Protein 4XZP (pdb70)

Secondary structure (DSSP, 8-state):
----SSPEESPPSSEEEEPTT---TT-EEEEEEE--TT---EEEEEESSSSTT--EEEEEEEE-SSS-EEEEEEEETTEE-PPEEES---S-TT-EEEEEEEE-SSEEEEEETTEEEEEEE-SS-GGG--EEEEEESSEEEEEEEE--

Organism: Homo sapiens (NCBI:txid9606)

Radius of gyration: 14.2 Å; Cα contacts (8 Å, |Δi|>4): 402; chains: 1; bounding box: 32×32×34 Å

Structure (mmCIF, N/CA/C/O backbone):
data_4XZP
#
_entry.id   4XZP
#
_cell.length_a   72.550
_cell.length_b   72.550
_cell.length_c   110.302
_cell.angle_alpha   90.000
_cell.angle_beta   90.000
_cell.angle_gamma   120.000
#
_symmetry.space_group_name_H-M   'P 61 2 2'
#
loop_
_entity.id
_entity.type
_entity.pdbx_description
1 polymer Galectin-4
2 non-polymer 'CALCIUM ION'
3 water water
#
loop_
_atom_site.group_PDB
_atom_site.id
_atom_site.type_symbol
_atom_site.label_atom_id
_atom_site.label_alt_id
_atom_site.label_comp_id
_atom_site.label_asym_id
_atom_site.label_entity_id
_atom_site.label_seq_id
_atom_site.pdbx_PDB_ins_code
_atom_site.Cartn_x
_atom_site.Cartn_y
_atom_site.Cartn_z
_atom_site.occupancy
_atom_site.B_iso_or_equiv
_atom_site.auth_seq_id
_atom_site.auth_comp_id
_atom_site.auth_asym_id
_atom_site.auth_atom_id
_atom_site.pdbx_PDB_model_num
ATOM 1 N N . PRO A 1 25 ? 78.342 14.095 -12.672 1.00 57.85 5 PRO A N 1
ATOM 2 C CA . PRO A 1 25 ? 79.727 13.646 -12.848 1.00 100.10 5 PRO A CA 1
ATOM 3 C C . PRO A 1 25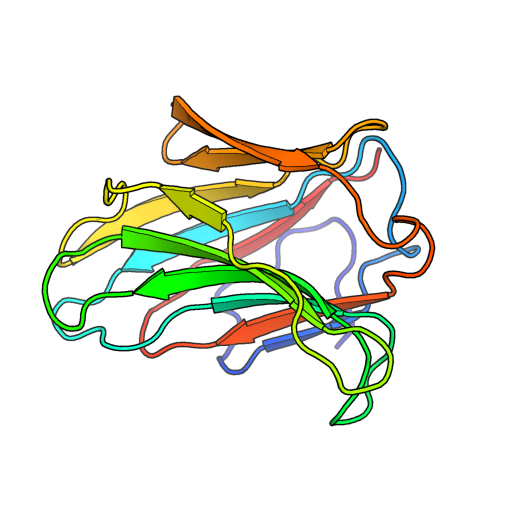 ? 80.643 14.192 -11.757 1.00 52.82 5 PRO A C 1
ATOM 4 O O . PRO A 1 25 ? 80.501 15.346 -11.352 1.00 108.46 5 PRO A O 1
ATOM 8 N N . ALA A 1 26 ? 81.570 13.362 -11.288 1.00 51.13 6 ALA A N 1
ATOM 9 C CA . ALA A 1 26 ? 82.477 13.754 -10.211 1.00 49.37 6 ALA A CA 1
ATOM 10 C C . ALA A 1 26 ? 83.473 14.817 -10.668 1.00 47.24 6 ALA A C 1
ATOM 11 O O . ALA A 1 26 ? 84.049 14.709 -11.750 1.00 48.77 6 ALA A O 1
ATOM 13 N N . PRO A 1 27 ? 83.679 15.853 -9.841 1.00 42.55 7 PRO A N 1
ATOM 14 C CA . PRO A 1 27 ? 84.630 16.916 -10.185 1.00 39.95 7 PRO A CA 1
ATOM 15 C C . PRO A 1 27 ? 86.092 16.469 -10.119 1.00 38.14 7 PRO A C 1
ATOM 16 O O . PRO A 1 27 ? 86.435 15.523 -9.399 1.00 35.41 7 PRO A O 1
ATOM 20 N N . GLY A 1 28 ? 86.938 17.149 -10.888 1.00 38.65 8 GLY A N 1
ATOM 21 C CA . GLY A 1 28 ? 88.379 17.022 -10.764 1.00 38.90 8 GLY A CA 1
ATOM 22 C C . GLY A 1 28 ? 88.925 18.299 -10.153 1.00 39.04 8 GLY A C 1
ATOM 23 O O . GLY A 1 28 ? 88.269 18.911 -9.307 1.00 37.60 8 GLY A O 1
ATOM 24 N N . TYR A 1 29 ? 90.114 18.716 -10.580 1.00 40.99 9 TYR A N 1
ATOM 25 C CA . TYR A 1 29 ? 90.707 19.954 -10.076 1.00 42.39 9 TYR A CA 1
ATOM 26 C C . TYR A 1 29 ? 90.518 21.131 -11.037 1.00 43.38 9 TYR A C 1
ATOM 27 O O . TYR A 1 29 ? 91.100 22.201 -10.847 1.00 45.93 9 TYR A O 1
ATOM 36 N N . GLN A 1 30 ? 89.702 20.927 -12.067 1.00 40.73 10 GLN A N 1
ATOM 37 C CA . GLN A 1 30 ? 89.327 22.007 -12.978 1.00 37.21 10 GLN A CA 1
ATOM 38 C C . GLN A 1 30 ? 87.980 22.557 -12.528 1.00 32.93 10 GLN A C 1
ATOM 39 O O . GLN A 1 30 ? 87.167 21.813 -11.987 1.00 33.01 10 GLN A O 1
ATOM 41 N N . PRO A 1 31 ? 87.732 23.860 -12.747 1.00 30.36 11 PRO A N 1
ATOM 42 C CA . PRO A 1 31 ? 86.472 24.425 -12.248 1.00 28.47 11 PRO A CA 1
ATOM 43 C C . PRO A 1 31 ? 85.238 23.787 -12.884 1.00 25.93 11 PRO A C 1
ATOM 44 O O . PRO A 1 31 ? 85.255 23.435 -14.067 1.00 26.04 11 PRO A O 1
ATOM 48 N N . THR A 1 32 ? 84.192 23.620 -12.083 1.00 22.07 12 THR A N 1
ATOM 49 C CA . THR A 1 32 ? 82.877 23.249 -12.574 1.00 21.40 12 THR A CA 1
ATOM 50 C C . THR A 1 32 ? 82.042 24.521 -12.637 1.00 18.32 12 THR A C 1
ATOM 51 O O . THR A 1 32 ? 81.804 25.168 -11.607 1.00 18.04 12 THR A O 1
ATOM 55 N N . TYR A 1 33 ? 81.615 24.886 -13.840 1.00 19.67 13 TYR A N 1
ATOM 56 C CA . TYR A 1 33 ? 80.836 26.101 -14.031 1.00 18.68 13 TYR A CA 1
ATOM 57 C C . TYR A 1 33 ? 79.333 25.840 -13.954 1.00 19.76 13 TYR A C 1
ATOM 58 O O . TYR A 1 33 ? 78.845 24.808 -14.421 1.00 22.21 13 TYR A O 1
ATOM 67 N N . ASN A 1 34 ? 78.619 26.800 -13.369 1.00 20.74 14 ASN A N 1
ATOM 68 C CA . ASN A 1 34 ? 77.161 26.749 -13.224 1.00 22.46 14 ASN A CA 1
ATOM 69 C C . ASN A 1 34 ? 76.616 25.430 -12.698 1.00 22.95 14 ASN A C 1
ATOM 70 O O . ASN A 1 34 ? 75.712 24.840 -13.295 1.00 24.22 14 ASN A O 1
ATOM 75 N N . PRO A 1 35 ? 77.147 24.967 -11.559 1.00 23.18 15 PRO A N 1
ATOM 76 C CA . PRO A 1 35 ? 76.633 23.716 -10.996 1.00 24.45 15 PRO A CA 1
ATOM 77 C C . PRO A 1 35 ? 75.188 23.891 -10.545 1.00 26.53 15 PRO A C 1
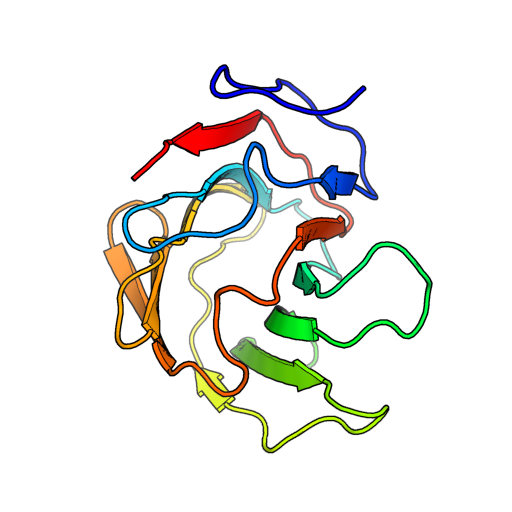ATOM 78 O O . PRO A 1 35 ? 74.813 24.974 -10.092 1.00 30.30 15 PRO A O 1
ATOM 82 N N . THR A 1 36 ? 74.380 22.851 -10.692 1.00 27.16 16 THR A N 1
ATOM 83 C CA A THR A 1 36 ? 72.993 22.932 -10.257 0.52 27.68 16 THR A CA 1
ATOM 84 C CA B THR A 1 36 ? 72.986 22.887 -10.270 0.48 27.74 16 THR A CA 1
ATOM 85 C C . THR A 1 36 ? 72.862 22.622 -8.771 1.00 26.81 16 THR A C 1
ATOM 86 O O . THR A 1 36 ? 73.578 21.778 -8.227 1.00 27.24 16 THR A O 1
ATOM 93 N N . LEU A 1 37 ? 71.956 23.338 -8.111 1.00 25.36 17 LEU A N 1
ATOM 94 C CA . LEU A 1 37 ? 71.657 23.101 -6.704 1.00 23.48 17 LEU A CA 1
ATOM 95 C C . LEU A 1 37 ? 70.351 22.318 -6.592 1.00 25.96 17 LEU A C 1
ATOM 96 O O . LEU A 1 37 ? 69.407 22.575 -7.339 1.00 29.10 17 LEU A O 1
ATOM 101 N N . PRO A 1 38 ? 70.282 21.356 -5.660 1.00 26.24 18 PRO A N 1
ATOM 102 C CA . PRO A 1 38 ? 71.319 21.002 -4.686 1.00 25.36 18 PRO A CA 1
ATOM 103 C C . PRO A 1 38 ? 72.498 20.277 -5.318 1.00 23.26 18 PRO A C 1
ATOM 104 O O . PRO A 1 38 ? 72.333 19.463 -6.233 1.00 24.93 18 PRO A O 1
ATOM 108 N N . TYR A 1 39 ? 73.682 20.600 -4.812 1.00 22.14 19 TYR A N 1
ATOM 109 C CA . TYR A 1 39 ? 74.939 20.041 -5.285 1.00 20.54 19 TYR A CA 1
ATOM 110 C C . TYR A 1 39 ? 75.451 19.098 -4.211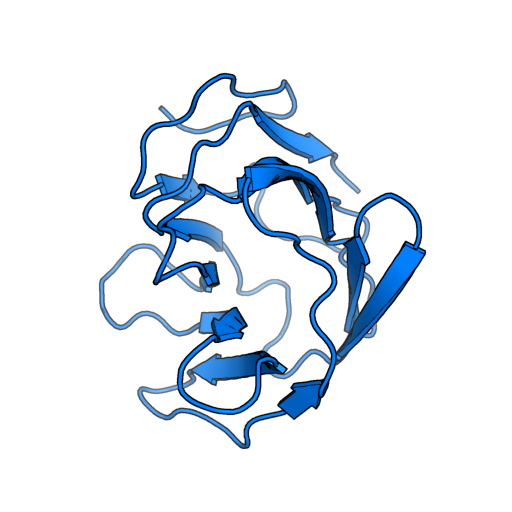 1.00 20.14 19 TYR A C 1
ATOM 111 O O . TYR A 1 39 ? 75.487 19.460 -3.048 1.00 21.13 19 TYR A O 1
ATOM 120 N N . TYR A 1 40 ? 75.838 17.888 -4.592 1.00 20.41 20 TYR A N 1
ATOM 121 C CA . TYR A 1 40 ? 76.327 16.908 -3.630 1.00 22.45 20 TYR A CA 1
ATOM 122 C C . TYR A 1 40 ? 77.278 16.004 -4.391 1.00 28.51 20 TYR A C 1
ATOM 123 O O . TYR A 1 40 ? 76.845 15.106 -5.123 1.00 27.77 20 TYR A O 1
ATOM 132 N N . GLN A 1 41 ? 78.572 16.262 -4.245 1.00 23.16 21 GLN A N 1
ATOM 133 C CA . GLN A 1 41 ? 79.583 15.591 -5.059 1.00 23.47 21 GLN A CA 1
ATOM 134 C C . GLN A 1 41 ? 80.785 15.148 -4.235 1.00 22.72 21 GLN A C 1
ATOM 135 O O . GLN A 1 41 ? 81.127 15.783 -3.230 1.00 23.16 21 GLN A O 1
ATOM 141 N N . PRO A 1 42 ? 81.446 14.064 -4.666 1.00 24.30 22 PRO A N 1
ATOM 142 C CA . PRO A 1 42 ? 82.672 13.638 -3.986 1.00 22.57 22 PRO A CA 1
ATOM 143 C C . PRO A 1 42 ? 83.801 14.641 -4.200 1.00 22.72 22 PRO A C 1
ATOM 144 O O . PRO A 1 42 ? 83.976 15.173 -5.300 1.00 21.77 22 PRO A O 1
ATOM 148 N N . ILE A 1 43 ? 84.553 14.901 -3.139 1.00 19.69 23 ILE A N 1
ATOM 149 C CA . ILE A 1 43 ? 85.731 15.752 -3.199 1.00 20.55 23 ILE A CA 1
ATOM 150 C C . ILE A 1 43 ? 86.850 14.973 -3.881 1.00 21.20 23 ILE A C 1
ATOM 151 O O . ILE A 1 43 ? 87.132 13.837 -3.492 1.00 20.45 23 ILE A O 1
ATOM 156 N N . PRO A 1 44 ? 87.477 15.561 -4.917 1.00 23.07 24 PRO A N 1
ATOM 157 C CA . PRO A 1 44 ? 88.464 14.770 -5.662 1.00 23.38 24 PRO A CA 1
ATOM 158 C C . PRO A 1 44 ? 89.638 14.363 -4.771 1.00 23.22 24 PRO A C 1
ATOM 159 O O . PRO A 1 44 ? 90.277 15.233 -4.166 1.00 24.68 24 PRO A O 1
ATOM 163 N N . GLY A 1 45 ? 89.876 13.054 -4.663 1.00 23.33 25 GLY A N 1
ATOM 164 C CA . GLY A 1 45 ? 90.968 12.519 -3.866 1.00 24.68 25 GLY A CA 1
ATOM 165 C C . GLY A 1 45 ? 90.710 12.434 -2.373 1.00 25.30 25 GLY A C 1
ATOM 166 O O . GLY A 1 45 ? 91.590 12.029 -1.611 1.00 26.36 25 GLY A O 1
ATOM 167 N N . GLY A 1 46 ? 89.506 12.811 -1.949 1.00 24.47 26 GLY A N 1
ATOM 168 C CA . GLY A 1 46 ? 89.190 12.902 -0.535 1.00 24.25 26 GLY A CA 1
ATOM 169 C C . GLY A 1 46 ? 89.720 14.203 0.035 1.00 23.71 26 GLY A C 1
ATOM 170 O O . GLY A 1 46 ? 90.433 14.944 -0.649 1.00 22.81 26 GLY A O 1
ATOM 171 N N . LEU A 1 47 ? 89.375 14.494 1.283 1.00 25.36 27 LEU A N 1
ATOM 172 C CA . LEU A 1 47 ? 89.813 15.736 1.910 1.00 24.40 27 LEU A CA 1
ATOM 173 C C . LEU A 1 47 ? 91.190 15.564 2.546 1.00 24.07 27 LEU A C 1
ATOM 174 O O . LEU A 1 47 ? 91.436 14.599 3.272 1.00 24.19 27 LEU A O 1
ATOM 179 N N . ASN A 1 48 ? 92.092 16.492 2.251 1.00 23.55 28 ASN A N 1
ATOM 180 C CA . ASN A 1 48 ? 93.425 16.486 2.850 1.00 22.93 28 ASN A CA 1
ATOM 181 C C . ASN A 1 48 ? 93.877 17.893 3.198 1.00 21.87 28 ASN A C 1
ATOM 182 O O . ASN A 1 48 ? 93.384 18.865 2.636 1.00 20.06 28 ASN A O 1
ATOM 187 N N . VAL A 1 49 ? 94.812 17.990 4.136 1.00 22.49 29 VAL A N 1
ATOM 188 C CA . VAL A 1 49 ? 95.374 19.270 4.542 1.00 21.98 29 VAL A CA 1
ATOM 189 C C . VAL A 1 49 ? 96.011 19.966 3.344 1.00 20.50 29 VAL A C 1
ATOM 190 O O . VAL A 1 49 ? 96.734 19.341 2.560 1.00 22.28 29 VAL A O 1
ATOM 194 N N . GLY A 1 50 ? 95.729 21.258 3.198 1.00 18.46 30 GLY A N 1
ATOM 195 C CA . GLY A 1 50 ? 96.286 22.046 2.114 1.00 20.55 30 GLY A CA 1
ATOM 196 C C . GLY A 1 50 ? 95.293 22.331 1.005 1.00 21.45 30 GLY A C 1
ATOM 197 O O . GLY A 1 50 ? 95.491 23.256 0.213 1.00 25.11 30 GLY A O 1
ATOM 198 N N . MET A 1 51 ? 94.227 21.536 0.936 1.00 18.77 31 MET A N 1
ATOM 199 C CA A MET A 1 51 ? 93.191 21.709 -0.082 0.60 18.71 31 MET A CA 1
ATOM 200 C CA B MET A 1 51 ? 93.223 21.727 -0.099 0.40 19.66 31 MET A CA 1
ATOM 201 C C . MET A 1 51 ? 92.398 22.986 0.142 1.00 16.83 31 MET A C 1
ATOM 202 O O . MET A 1 51 ? 92.128 23.360 1.278 1.00 17.97 31 MET A O 1
ATOM 211 N N . SER A 1 52 ? 92.028 23.647 -0.948 1.00 17.35 32 SER A N 1
ATOM 212 C CA A SER A 1 52 ? 91.131 24.794 -0.905 0.71 16.19 32 SER A CA 1
ATOM 213 C CA B SER A 1 52 ? 91.100 24.758 -0.857 0.29 16.41 32 SER A CA 1
ATOM 214 C C . SER A 1 52 ? 89.896 24.532 -1.759 1.00 15.72 32 SER A C 1
ATOM 215 O O . SER A 1 52 ? 89.989 23.879 -2.801 1.00 18.25 32 SER A O 1
ATOM 220 N N . VAL A 1 53 ? 88.757 25.053 -1.318 1.00 13.43 33 VAL A N 1
ATOM 221 C CA . VAL A 1 53 ? 87.516 25.003 -2.078 1.00 14.85 33 VAL A CA 1
ATOM 222 C C . VAL A 1 53 ? 87.100 26.442 -2.377 1.00 14.30 33 VAL A C 1
ATOM 223 O O . VAL A 1 53 ? 86.913 27.242 -1.457 1.00 14.39 33 VAL A O 1
ATOM 227 N N . TYR A 1 54 ? 87.003 26.780 -3.664 1.00 14.77 34 TYR A N 1
ATOM 228 C CA . TYR A 1 54 ? 86.599 28.117 -4.115 1.00 13.91 34 TYR A CA 1
ATOM 229 C C . TYR A 1 54 ? 85.183 28.072 -4.665 1.00 14.81 34 TYR A C 1
ATOM 230 O O . TYR A 1 54 ? 84.895 27.319 -5.602 1.00 16.20 34 TYR A O 1
ATOM 239 N N . ILE A 1 55 ? 84.309 28.900 -4.103 1.00 13.64 35 ILE A N 1
ATOM 240 C CA . ILE A 1 55 ? 82.938 28.996 -4.584 1.00 14.66 35 ILE A CA 1
ATOM 241 C C . ILE A 1 55 ? 82.676 30.433 -5.026 1.00 14.86 35 ILE A C 1
ATOM 242 O O . ILE A 1 55 ? 82.766 31.371 -4.213 1.00 15.90 35 ILE A O 1
ATOM 247 N N . GLN A 1 56 ? 82.380 30.613 -6.314 1.00 13.78 36 GLN A N 1
ATOM 248 C CA . GLN A 1 56 ? 82.003 31.923 -6.849 1.00 14.14 36 GLN A CA 1
ATOM 249 C C . GLN A 1 56 ? 80.507 31.918 -7.064 1.00 14.22 36 GLN A C 1
ATOM 250 O O . GLN A 1 56 ? 79.984 31.056 -7.757 1.00 14.93 36 GLN A O 1
ATOM 256 N N . GLY A 1 57 ? 79.810 32.885 -6.490 1.00 14.49 37 GLY A N 1
ATOM 257 C CA . GLY A 1 57 ? 78.371 32.913 -6.646 1.00 15.73 37 GLY A CA 1
ATOM 258 C C . GLY A 1 57 ? 77.770 34.279 -6.427 1.00 14.05 37 GLY A C 1
ATOM 259 O O . GLY A 1 57 ? 78.490 35.262 -6.250 1.00 15.90 37 GLY A O 1
ATOM 260 N N . VAL A 1 58 ? 76.442 34.338 -6.463 1.00 15.30 38 VAL A N 1
ATOM 261 C CA . VAL A 1 58 ? 75.719 35.559 -6.149 1.00 15.73 38 VAL A CA 1
ATOM 262 C C . VAL A 1 58 ? 74.650 35.242 -5.110 1.00 16.36 38 VAL A C 1
ATOM 263 O O . VAL A 1 58 ? 73.878 34.298 -5.267 1.00 17.82 38 VAL A O 1
ATOM 267 N N . ALA A 1 59 ? 74.639 36.011 -4.029 1.00 16.24 39 ALA A N 1
ATOM 268 C CA . ALA A 1 59 ? 73.644 35.821 -2.977 1.00 16.00 39 ALA A CA 1
ATOM 269 C C . ALA A 1 59 ? 72.351 36.465 -3.460 1.00 20.46 39 ALA A C 1
ATOM 270 O O . ALA A 1 59 ? 72.262 37.682 -3.519 1.00 22.61 39 ALA A O 1
ATOM 272 N N . SER A 1 60 ? 71.360 35.658 -3.831 1.00 22.91 40 SER A N 1
ATOM 273 C CA . SER A 1 60 ? 70.208 36.190 -4.550 0.83 24.73 40 SER A CA 1
ATOM 274 C C . SER A 1 60 ? 69.411 37.195 -3.726 0.72 23.98 40 SER A C 1
ATOM 275 O O . SER A 1 60 ? 69.458 37.176 -2.501 0.89 25.21 40 SER A O 1
ATOM 278 N N . GLU A 1 61 ? 68.712 38.085 -4.432 0.93 22.87 41 GLU A N 1
ATOM 279 C CA A GLU A 1 61 ? 67.896 39.128 -3.810 0.50 26.19 41 GLU A CA 1
ATOM 280 C CA B GLU A 1 61 ? 67.896 39.128 -3.814 0.50 22.72 41 GLU A CA 1
ATOM 281 C C . GLU A 1 61 ? 66.937 38.576 -2.763 0.77 19.15 41 GLU A C 1
ATOM 282 O O . GLU A 1 61 ? 66.751 39.175 -1.708 0.89 25.50 41 GLU A O 1
ATOM 293 N N . HIS A 1 62 ? 66.329 37.433 -3.067 1.00 26.48 42 HIS A N 1
ATOM 294 C CA . HIS A 1 62 ? 65.331 36.826 -2.193 1.00 36.11 42 HIS A CA 1
ATOM 295 C C . HIS A 1 62 ? 65.824 35.527 -1.573 1.00 44.48 42 HIS A C 1
ATOM 296 O O . HIS A 1 62 ? 65.034 34.655 -1.220 1.00 45.06 42 HIS A O 1
ATOM 303 N N . MET A 1 63 ? 67.133 35.391 -1.447 1.00 52.36 43 MET A N 1
ATOM 304 C CA A MET A 1 63 ? 67.677 34.188 -0.852 0.36 87.32 43 MET A CA 1
ATOM 305 C CA B MET A 1 63 ? 67.723 34.207 -0.834 0.64 114.89 43 MET A CA 1
ATOM 306 C C . MET A 1 63 ? 67.263 34.075 0.615 1.00 33.49 43 MET A C 1
ATOM 307 O O . MET A 1 63 ? 67.338 35.040 1.374 1.00 39.04 43 MET A O 1
ATOM 316 N N . LYS A 1 64 ? 66.810 32.883 0.999 0.90 33.49 44 LYS A N 1
ATOM 317 C CA . LYS A 1 64 ? 66.399 32.620 2.374 0.90 36.30 44 LYS A CA 1
ATOM 318 C C . LYS A 1 64 ? 67.255 31.515 2.997 0.90 34.32 44 LYS A C 1
ATOM 319 O O . LYS A 1 64 ? 67.441 31.459 4.217 0.90 36.36 44 LYS A O 1
ATOM 321 N N . ARG A 1 65 ? 67.784 30.639 2.152 0.85 29.42 45 ARG A N 1
ATOM 322 C CA . ARG A 1 65 ? 68.545 29.492 2.632 0.85 25.69 45 ARG A CA 1
ATOM 323 C C . ARG A 1 65 ? 69.887 29.383 1.924 0.85 21.50 45 ARG A C 1
ATOM 324 O O . ARG A 1 65 ? 69.992 29.670 0.746 0.85 23.63 45 ARG A O 1
ATOM 332 N N . PHE A 1 66 ? 70.901 28.945 2.662 1.00 20.26 46 PHE A N 1
ATOM 333 C CA A PHE A 1 66 ? 72.234 28.750 2.105 0.54 18.13 46 PHE A CA 1
ATOM 334 C CA B PHE A 1 66 ? 72.282 28.926 2.189 0.46 19.26 46 PHE A CA 1
ATOM 335 C C . PHE A 1 66 ? 73.093 28.003 3.108 1.00 17.49 46 PHE A C 1
ATOM 336 O O . PHE A 1 66 ? 73.261 28.365 4.267 1.00 16.79 46 PHE A O 1
ATOM 351 N N . PHE A 1 67 ? 73.607 26.875 2.635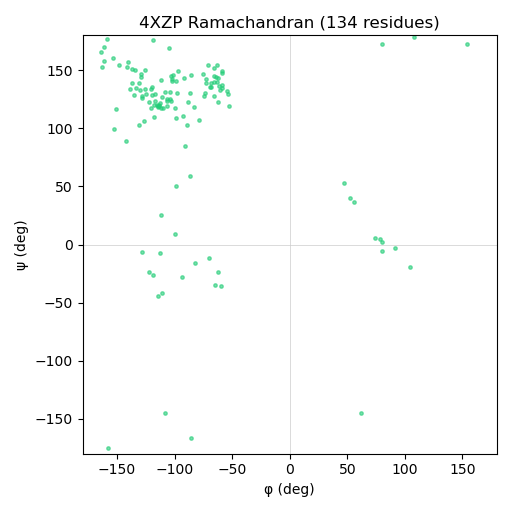 1.00 14.12 47 PHE A N 1
ATOM 352 C CA . PHE A 1 67 ? 74.580 26.133 3.449 1.00 12.88 47 PHE A CA 1
ATOM 353 C C . PHE A 1 67 ? 75.608 25.390 2.611 1.00 13.24 47 PHE A C 1
ATOM 354 O O . PHE A 1 67 ? 75.357 25.036 1.446 1.00 15.08 47 PHE A O 1
ATOM 362 N N . VAL A 1 68 ? 76.769 25.166 3.221 1.00 12.07 48 VAL A N 1
ATOM 363 C CA . VAL A 1 68 ? 77.830 24.351 2.648 1.00 12.31 48 VAL A CA 1
ATOM 364 C C . VAL A 1 68 ? 78.207 23.327 3.709 1.00 12.61 48 VAL A C 1
ATOM 365 O O . VAL A 1 68 ? 78.496 23.699 4.848 1.00 13.80 48 VAL A O 1
ATOM 369 N N . ASN A 1 69 ? 78.180 22.046 3.344 1.00 11.80 49 ASN A N 1
ATOM 370 C CA . ASN A 1 69 ? 78.529 20.962 4.259 1.00 12.03 49 ASN A CA 1
ATOM 371 C C . ASN A 1 69 ? 79.716 20.155 3.749 1.00 12.80 49 ASN A C 1
ATOM 372 O O . ASN A 1 69 ? 79.781 19.786 2.569 1.00 13.85 49 ASN A O 1
ATOM 377 N N . PHE A 1 70 ? 80.633 19.864 4.664 1.00 12.53 50 PHE A N 1
ATOM 378 C CA . PHE A 1 70 ? 81.701 18.905 4.442 1.00 12.60 50 PHE A CA 1
ATOM 379 C C . PHE A 1 70 ? 81.236 17.614 5.104 1.00 12.65 50 PHE A C 1
ATOM 380 O O . PHE A 1 70 ? 81.164 17.532 6.346 1.00 13.19 50 PHE A O 1
ATOM 388 N N . VAL A 1 71 ? 80.900 16.623 4.271 1.00 14.38 51 VAL A N 1
ATOM 389 C CA . VAL A 1 71 ? 80.120 15.466 4.695 1.00 15.45 51 VAL A CA 1
ATOM 390 C C . VAL A 1 71 ? 80.942 14.181 4.680 1.00 17.96 51 VAL A C 1
ATOM 391 O O . VAL A 1 71 ? 81.765 13.962 3.774 1.00 17.91 51 VAL A O 1
ATOM 395 N N . VAL A 1 72 ? 80.706 13.341 5.688 1.00 19.35 52 VAL A N 1
ATOM 396 C CA . VAL A 1 72 ? 81.311 12.023 5.775 1.00 21.96 52 VAL A CA 1
ATOM 397 C C . VAL A 1 72 ? 80.379 11.023 5.092 1.00 25.30 52 VAL A C 1
ATOM 398 O O . VAL A 1 72 ? 79.538 10.405 5.743 1.00 26.74 52 VAL A O 1
ATOM 402 N N . GLY A 1 73 ? 80.505 10.901 3.772 1.00 27.50 53 GLY A N 1
ATOM 403 C CA . GLY A 1 73 ? 79.692 9.969 3.006 1.00 29.56 53 GLY A CA 1
ATOM 404 C C . GLY A 1 73 ? 78.637 10.639 2.142 1.00 34.12 53 GLY A C 1
ATOM 405 O O . GLY A 1 73 ? 78.499 11.862 2.146 1.00 34.14 53 GLY A O 1
ATOM 406 N N . GLN A 1 74 ? 77.883 9.838 1.397 1.00 41.66 54 GLN A N 1
ATOM 407 C CA . GLN A 1 74 ? 76.877 10.382 0.486 1.00 49.94 54 GLN A CA 1
ATOM 408 C C . GLN A 1 74 ? 75.439 10.054 0.887 1.00 54.72 54 GLN A C 1
ATOM 409 O O . GLN A 1 74 ? 74.493 10.567 0.291 1.00 55.58 54 GLN A O 1
ATOM 415 N N . ASP A 1 75 ? 75.276 9.203 1.895 1.00 58.91 55 ASP A N 1
ATOM 416 C CA . ASP A 1 75 ? 73.946 8.824 2.365 1.00 63.52 55 ASP A CA 1
ATOM 417 C C . ASP A 1 75 ? 73.304 9.935 3.185 1.00 67.59 55 ASP A C 1
ATOM 418 O O . ASP A 1 75 ? 73.997 10.679 3.876 1.00 66.06 55 ASP A O 1
ATOM 423 N N . PRO A 1 76 ? 71.972 10.060 3.100 1.00 72.30 56 PRO A N 1
ATOM 424 C CA . PRO A 1 76 ? 71.241 10.951 4.003 1.00 84.39 56 PRO A CA 1
ATOM 425 C C . PRO A 1 76 ? 71.478 10.537 5.451 1.00 67.71 56 PRO A C 1
ATOM 426 O O . PRO A 1 76 ? 71.477 9.344 5.755 1.00 54.03 56 PRO A O 1
ATOM 430 N N . GLY A 1 77 ? 71.698 11.511 6.326 1.00 60.21 57 GLY A N 1
ATOM 431 C CA . GLY A 1 77 ? 71.958 11.222 7.724 1.00 52.91 57 GLY A CA 1
ATOM 432 C C . GLY A 1 77 ? 73.436 11.064 8.036 1.00 44.94 57 GLY A C 1
ATOM 433 O O . GLY A 1 77 ? 73.810 10.870 9.193 1.00 44.84 57 GLY A O 1
ATOM 434 N N . SER A 1 78 ? 74.274 11.144 7.005 1.00 37.02 58 SER A N 1
ATOM 435 C CA . SER A 1 78 ? 75.721 11.045 7.179 1.00 29.28 58 SER A CA 1
ATOM 436 C C . SER A 1 78 ? 76.225 12.140 8.116 1.00 25.05 58 SER A C 1
ATOM 437 O O . SER A 1 78 ? 75.653 13.240 8.168 1.00 24.88 58 SER A O 1
ATOM 440 N N . ASP A 1 79 ? 77.290 11.848 8.858 1.00 21.27 59 ASP A N 1
ATOM 441 C CA . ASP A 1 79 ? 77.901 12.866 9.711 1.00 19.09 59 ASP A CA 1
ATOM 442 C C . ASP A 1 79 ? 78.338 14.054 8.857 1.00 16.93 59 ASP A C 1
ATOM 443 O O . ASP A 1 79 ? 78.712 13.892 7.695 1.00 18.20 59 ASP A O 1
ATOM 448 N N . VAL A 1 80 ? 78.283 15.246 9.438 1.00 14.34 60 VAL A N 1
ATOM 449 C CA . VAL A 1 80 ? 78.753 16.455 8.771 1.00 12.84 60 VAL A CA 1
ATOM 450 C C . VAL A 1 80 ? 79.904 17.021 9.605 1.00 12.14 60 VAL A C 1
ATOM 451 O O . VAL A 1 80 ? 79.694 17.483 10.724 1.00 12.75 60 VAL A O 1
ATOM 455 N N . ALA A 1 81 ? 81.127 16.941 9.090 1.00 12.17 61 ALA A N 1
ATOM 456 C CA . ALA A 1 81 ? 82.271 17.440 9.840 1.00 11.38 61 ALA A CA 1
ATOM 457 C C . ALA A 1 81 ? 82.193 18.947 10.042 1.00 10.93 61 ALA A C 1
ATOM 458 O O . ALA A 1 81 ? 82.615 19.465 11.077 1.00 11.75 61 ALA A O 1
ATOM 460 N N . PHE A 1 82 ? 81.656 19.652 9.047 1.00 11.79 62 PHE A N 1
ATOM 461 C CA . PHE A 1 82 ? 81.582 21.108 9.114 1.00 9.94 62 PHE A CA 1
ATOM 462 C C . PHE A 1 82 ? 80.384 21.558 8.303 1.00 9.82 62 PHE A C 1
ATOM 463 O O . PHE A 1 82 ? 80.328 21.346 7.087 1.00 11.17 62 PHE A O 1
ATOM 471 N N . HIS A 1 83 ? 79.435 22.160 9.018 1.00 10.00 63 HIS A N 1
ATOM 472 C CA . HIS A 1 83 ? 78.227 22.757 8.479 1.00 10.36 63 HIS A CA 1
ATOM 473 C C . HIS A 1 83 ? 78.428 24.266 8.572 1.00 11.26 63 HIS A C 1
ATOM 474 O O . HIS A 1 83 ? 78.606 24.807 9.669 1.00 11.37 63 HIS A O 1
ATOM 481 N N . PHE A 1 84 ? 78.402 24.933 7.419 1.00 11.30 64 PHE A N 1
ATOM 482 C CA . PHE A 1 84 ? 78.574 26.381 7.309 1.00 10.70 64 PHE A CA 1
ATOM 483 C C . PHE A 1 84 ? 77.233 26.951 6.860 1.00 11.04 64 PHE A C 1
ATOM 484 O O . PHE A 1 84 ? 76.773 26.645 5.761 1.00 11.48 64 PHE A O 1
ATOM 492 N N . ASN A 1 85 ? 76.611 27.795 7.688 1.00 10.76 65 ASN A N 1
ATOM 493 C CA . ASN A 1 85 ? 75.202 28.139 7.473 1.00 11.12 65 ASN A CA 1
ATOM 494 C C . ASN A 1 85 ? 74.876 29.602 7.768 1.00 12.52 65 ASN A C 1
ATOM 495 O O . ASN A 1 85 ? 74.515 29.959 8.894 1.00 11.74 65 ASN A O 1
ATOM 500 N N . PRO A 1 86 ? 74.998 30.470 6.757 1.00 11.89 66 PRO A N 1
ATOM 501 C CA . PRO A 1 86 ? 74.487 31.837 6.903 1.00 12.61 66 PRO A CA 1
ATOM 502 C C . PRO A 1 86 ? 72.978 31.794 7.160 1.00 13.62 66 PRO A C 1
ATOM 503 O O . PRO A 1 86 ? 72.259 31.055 6.474 1.00 16.55 66 PRO A O 1
ATOM 507 N N . ARG A 1 87 ? 72.522 32.558 8.153 1.00 12.54 67 ARG A N 1
ATOM 508 C CA . ARG A 1 87 ? 71.126 32.537 8.592 1.00 14.01 67 ARG A CA 1
ATOM 509 C C . ARG A 1 87 ? 70.560 33.951 8.643 1.00 13.97 67 ARG A C 1
ATOM 510 O O . ARG A 1 87 ? 71.272 34.900 8.941 1.00 14.86 67 ARG A O 1
ATOM 518 N N . PHE A 1 88 ? 69.274 34.085 8.349 1.00 14.61 68 PHE A N 1
ATOM 519 C CA . PHE A 1 88 ? 68.669 35.399 8.165 1.00 15.19 68 PHE A CA 1
ATOM 520 C C . PHE A 1 88 ? 67.404 35.636 8.986 1.00 14.88 68 PHE A C 1
ATOM 521 O O . PHE A 1 88 ? 66.901 36.752 8.987 1.00 16.65 68 PHE A O 1
ATOM 529 N N . ASP A 1 89 ? 66.890 34.611 9.675 1.00 16.72 69 ASP A N 1
ATOM 530 C CA . ASP A 1 89 ? 65.756 34.816 10.597 1.00 18.54 69 ASP A CA 1
ATOM 531 C C . ASP A 1 89 ? 66.221 35.688 11.748 1.00 19.12 69 ASP A C 1
ATOM 532 O O . ASP A 1 89 ? 67.207 35.370 12.403 1.00 20.93 69 ASP A O 1
ATOM 537 N N . GLY A 1 90 ? 65.505 36.770 12.029 1.00 18.07 70 GLY A N 1
ATOM 538 C CA . GLY A 1 90 ? 65.964 37.686 13.057 1.00 18.11 70 GLY A CA 1
ATOM 539 C C . GLY A 1 90 ? 67.313 38.287 12.694 1.00 18.44 70 GLY A C 1
ATOM 540 O O . GLY A 1 90 ? 67.588 38.529 11.523 1.00 18.00 70 GLY A O 1
ATOM 541 N N . TRP A 1 91 ? 68.165 38.529 13.685 1.00 19.01 71 TRP A N 1
ATOM 542 C CA A TRP A 1 91 ? 69.505 39.058 13.465 0.48 18.95 71 TRP A CA 1
ATOM 543 C CA B TRP A 1 91 ? 69.477 39.096 13.378 0.52 19.02 71 TRP A CA 1
ATOM 544 C C . TRP A 1 91 ? 70.305 38.160 12.509 1.00 17.70 71 TRP A C 1
ATOM 545 O O . TRP A 1 91 ? 70.444 36.962 12.778 1.00 18.87 71 TRP A O 1
ATOM 566 N N . ASP A 1 92 ? 70.855 38.725 11.440 1.00 15.78 72 ASP A N 1
ATOM 567 C CA . ASP A 1 92 ? 71.676 37.954 10.514 1.00 15.88 72 ASP A CA 1
ATOM 568 C C . ASP A 1 92 ? 72.961 37.472 11.183 1.00 15.12 72 ASP A C 1
ATOM 569 O O . ASP A 1 92 ? 73.596 38.209 11.941 1.00 18.31 72 ASP A O 1
ATOM 574 N N . LYS A 1 93 ? 73.356 36.241 10.882 1.00 13.12 73 LYS A N 1
ATOM 575 C CA . LYS A 1 93 ? 74.566 35.667 11.460 1.00 13.11 73 LYS A CA 1
ATOM 576 C C . LYS A 1 93 ? 75.011 34.486 10.601 1.00 11.96 73 LYS A C 1
ATOM 577 O O . LYS A 1 93 ? 74.287 34.046 9.700 1.00 13.82 73 LYS A O 1
ATOM 583 N N . VAL A 1 94 ? 76.206 33.982 10.867 1.00 11.33 74 VAL A N 1
ATOM 584 C CA . VAL A 1 94 ? 76.637 32.733 10.251 1.00 11.29 74 VAL A CA 1
ATOM 585 C C . VAL A 1 94 ? 76.844 31.725 11.365 1.00 11.57 74 VAL A C 1
ATOM 586 O O . VAL A 1 94 ? 77.515 32.019 12.358 1.00 14.04 74 VAL A O 1
ATOM 590 N N . VAL A 1 95 ? 76.249 30.549 11.189 1.00 11.49 75 VAL A N 1
ATOM 591 C CA . VAL A 1 95 ? 76.354 29.449 12.133 1.00 12.55 75 VAL A CA 1
ATOM 592 C C . VAL A 1 95 ? 77.343 28.401 11.629 1.00 12.42 75 VAL A C 1
ATOM 593 O O . VAL A 1 95 ? 77.418 28.133 10.418 1.00 12.04 75 VAL A O 1
ATOM 597 N N . PHE A 1 96 ? 78.102 27.817 12.558 1.00 12.17 76 PHE A N 1
ATOM 598 C CA . PHE A 1 96 ? 79.068 26.773 12.242 1.00 11.33 76 PHE A CA 1
ATOM 599 C C . PHE A 1 96 ? 78.822 25.615 13.206 1.00 12.08 76 PHE A C 1
ATOM 600 O O . PHE A 1 96 ? 78.712 25.829 14.420 1.00 13.31 76 PHE A O 1
ATOM 608 N N . ASN A 1 97 ? 78.758 24.388 12.698 1.00 11.02 77 ASN A N 1
ATOM 609 C CA . ASN A 1 97 ? 78.515 23.258 13.605 1.00 10.98 77 ASN A CA 1
ATOM 610 C C . ASN A 1 97 ? 78.969 21.938 12.992 1.00 11.78 77 ASN A C 1
ATOM 611 O O . ASN A 1 97 ? 79.404 21.884 11.820 1.00 11.53 77 ASN A O 1
ATOM 616 N N . THR A 1 98 ? 78.846 20.876 13.786 1.00 11.01 78 THR A N 1
ATOM 617 C CA . THR A 1 98 ? 79.182 19.518 13.382 1.00 11.67 78 THR A CA 1
ATOM 618 C C . THR A 1 98 ? 78.017 18.601 13.747 1.00 12.55 78 THR A C 1
ATOM 619 O O . THR A 1 98 ? 77.407 18.755 14.812 1.00 13.93 78 THR A O 1
ATOM 623 N N . LEU A 1 99 ? 77.687 17.672 12.851 1.00 11.99 79 LEU A N 1
ATOM 624 C CA . LEU A 1 99 ? 76.683 16.639 13.108 1.00 13.07 79 LEU A CA 1
ATOM 625 C C . LEU A 1 99 ? 77.428 15.311 13.217 1.00 14.77 79 LEU A C 1
ATOM 626 O O . LEU A 1 99 ? 78.082 14.885 12.262 1.00 15.40 79 LEU A O 1
ATOM 631 N N . GLN A 1 100 ? 77.354 14.673 14.379 1.00 17.61 80 GLN A N 1
ATOM 632 C CA . GLN A 1 100 ? 78.073 13.420 14.600 1.00 21.39 80 GLN A CA 1
ATOM 633 C C . GLN A 1 100 ? 77.181 12.404 15.287 1.00 24.82 80 GLN A C 1
ATOM 634 O O . GLN A 1 100 ? 76.589 12.701 16.325 1.00 24.79 80 GLN A O 1
ATOM 640 N N . GLY A 1 101 ? 77.099 11.205 14.715 1.00 27.00 81 GLY A N 1
ATOM 641 C CA . GLY A 1 101 ? 76.284 10.146 15.277 1.00 29.58 81 GLY A CA 1
ATOM 642 C C . GLY A 1 101 ? 74.846 10.583 15.454 1.00 31.06 81 GLY A C 1
ATOM 643 O O . GLY A 1 101 ? 74.194 10.228 16.439 1.00 33.76 81 GLY A O 1
ATOM 644 N N . GLY A 1 102 ? 74.361 11.377 14.504 1.00 32.43 82 GLY A N 1
ATOM 645 C CA . GLY A 1 102 ? 72.994 11.854 14.530 1.00 32.73 82 GLY A CA 1
ATOM 646 C C . GLY A 1 102 ? 72.765 13.010 15.485 1.00 31.75 82 GLY A C 1
ATOM 647 O O . GLY A 1 102 ? 71.630 13.444 15.658 1.00 34.79 82 GLY A O 1
ATOM 648 N N . LYS A 1 103 ? 73.836 13.516 16.098 1.00 28.09 83 LYS A N 1
ATOM 649 C CA . LYS A 1 103 ? 73.718 14.587 17.084 1.00 24.72 83 LYS A CA 1
ATOM 650 C C . LYS A 1 103 ? 74.420 15.883 16.663 1.00 19.43 83 LYS A C 1
ATOM 651 O O . LYS A 1 103 ? 75.624 15.880 16.388 1.00 19.66 83 LYS A O 1
ATOM 654 N N . TRP A 1 104 ? 73.677 16.989 16.627 1.00 17.12 84 TRP A N 1
ATOM 655 C CA . TRP A 1 104 ? 74.290 18.297 16.404 1.00 14.57 84 TRP A CA 1
ATOM 656 C C . TRP A 1 104 ? 75.046 18.738 17.643 1.00 14.04 84 TRP A C 1
ATOM 657 O O . TRP A 1 104 ? 74.576 18.542 18.766 1.00 16.97 84 TRP A O 1
ATOM 668 N N . GLY A 1 105 ? 76.225 19.317 17.443 1.00 13.13 85 GLY A N 1
ATOM 669 C CA . GLY A 1 105 ? 77.035 19.769 18.559 1.00 13.83 85 GLY A CA 1
ATOM 670 C C . GLY A 1 105 ? 76.679 21.164 19.030 1.00 13.76 85 GLY A C 1
ATOM 671 O O . GLY A 1 105 ? 75.638 21.725 18.668 1.00 14.36 85 GLY A O 1
ATOM 672 N N . SER A 1 106 ? 77.558 21.728 19.848 1.00 13.23 86 SER A N 1
ATOM 673 C CA A SER A 1 106 ? 77.424 23.105 20.291 0.55 13.39 86 SER A CA 1
ATOM 674 C CA B SER A 1 106 ? 77.426 23.112 20.283 0.45 14.28 86 SER A CA 1
ATOM 675 C C . SER A 1 106 ? 77.648 24.049 19.110 1.00 12.75 86 SER A C 1
ATOM 676 O O . SER A 1 106 ? 78.690 24.022 18.467 1.00 15.28 86 SER A O 1
ATOM 681 N N . GLU A 1 107 ? 76.661 24.887 18.843 1.00 15.09 87 GLU A N 1
ATOM 682 C CA . GLU A 1 107 ? 76.716 25.844 17.752 1.00 17.43 87 GLU A CA 1
ATOM 683 C C . GLU A 1 107 ? 77.755 26.934 18.018 1.00 14.16 87 GLU A C 1
ATOM 684 O O . GLU A 1 107 ? 77.851 27.459 19.145 1.00 17.44 87 GLU A O 1
ATOM 690 N N . GLU A 1 108 ? 78.550 27.253 16.999 1.00 13.19 88 GLU A N 1
ATOM 691 C CA . GLU A 1 108 ? 79.345 28.479 16.972 1.00 13.62 88 GLU A CA 1
ATOM 692 C C . GLU A 1 108 ? 78.625 29.484 16.079 1.00 13.54 88 GLU A C 1
ATOM 693 O O . GLU A 1 108 ? 77.963 29.104 15.108 1.00 14.19 88 GLU A O 1
ATOM 699 N N . ARG A 1 109 ? 78.726 30.761 16.422 1.00 16.82 89 ARG A N 1
ATOM 700 C CA . ARG A 1 109 ? 78.055 31.807 15.664 1.00 18.12 89 ARG A CA 1
ATOM 701 C C . ARG A 1 109 ? 79.006 32.964 15.484 1.00 18.94 89 ARG A C 1
ATOM 702 O O . ARG A 1 109 ? 79.755 33.303 16.404 1.00 22.82 89 ARG A O 1
ATOM 710 N N . LYS A 1 110 ? 79.005 33.555 14.298 1.00 15.40 90 LYS A N 1
ATOM 711 C CA . LYS A 1 110 ? 79.633 34.854 14.121 1.00 15.70 90 LYS A CA 1
ATOM 712 C C . LYS A 1 110 ? 78.528 35.839 13.770 1.00 14.88 90 LYS A C 1
ATOM 713 O O . LYS A 1 110 ? 77.805 35.638 12.782 1.00 14.56 90 LYS A O 1
ATOM 719 N N . ARG A 1 111 ? 78.368 36.868 14.609 1.00 16.43 91 ARG A N 1
ATOM 720 C CA . ARG A 1 111 ? 77.231 37.788 14.499 1.00 17.92 91 ARG A CA 1
ATOM 721 C C . ARG A 1 111 ? 77.531 38.916 13.521 0.93 18.47 91 ARG A C 1
ATOM 722 O O . ARG A 1 111 ? 77.517 40.103 13.851 0.77 18.56 91 ARG A O 1
ATOM 730 N N . SER A 1 112 ? 77.815 38.499 12.297 1.00 18.73 92 SER A N 1
ATOM 731 C CA A SER A 1 112 ? 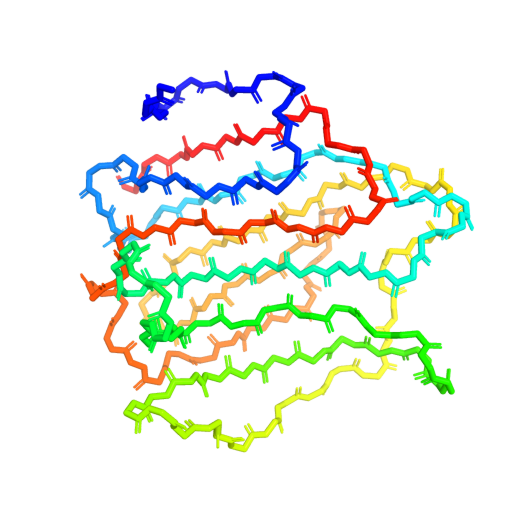78.151 39.383 11.191 0.47 18.89 92 SER A CA 1
ATOM 732 C CA B SER A 1 112 ? 77.971 39.429 11.199 0.53 18.92 92 SER A CA 1
ATOM 733 C C . SER A 1 112 ? 77.714 38.685 9.907 1.00 17.81 92 SER A C 1
ATOM 734 O O . SER A 1 112 ? 77.681 37.449 9.866 1.00 20.36 92 SER A O 1
ATOM 739 N N . MET A 1 113 ? 77.445 39.449 8.859 1.00 16.16 93 MET A N 1
ATOM 740 C CA . MET A 1 113 ? 76.981 38.853 7.623 1.00 15.53 93 MET A CA 1
ATOM 741 C C . MET A 1 113 ? 77.796 39.382 6.450 1.00 17.22 93 MET A C 1
ATOM 742 O O . MET A 1 113 ? 77.594 40.513 6.019 1.00 19.23 93 MET A O 1
ATOM 747 N N . PRO A 1 114 ? 78.744 38.567 5.947 1.00 16.24 94 PRO A N 1
ATOM 748 C CA . PRO A 1 114 ? 79.669 39.035 4.905 1.00 16.25 94 PRO A CA 1
ATOM 749 C C . PRO A 1 114 ? 79.062 38.971 3.497 1.00 15.10 94 PRO A C 1
ATOM 750 O O . PRO A 1 114 ? 79.600 39.566 2.565 1.00 19.90 94 PRO A O 1
ATOM 754 N N . PHE A 1 115 ? 77.969 38.232 3.351 1.00 14.73 95 PHE A N 1
ATOM 755 C CA . PHE A 1 115 ? 77.211 38.201 2.104 1.00 14.51 95 PHE A CA 1
ATOM 756 C C . PHE A 1 115 ? 76.224 39.356 2.083 1.00 16.45 95 PHE A C 1
ATOM 757 O O . PHE A 1 115 ? 75.721 39.762 3.129 1.00 21.71 95 PHE A O 1
ATOM 765 N N . LYS A 1 116 ? 75.974 39.910 0.904 1.00 17.06 96 LYS A N 1
ATOM 766 C CA . LYS A 1 116 ? 75.087 41.070 0.793 1.00 17.88 96 LYS A CA 1
ATOM 767 C C . LYS A 1 116 ? 73.983 40.789 -0.208 1.00 17.72 96 LYS A C 1
ATOM 768 O O . LYS A 1 116 ? 74.195 40.038 -1.168 1.00 17.85 96 LYS A O 1
ATOM 774 N N . LYS A 1 117 ? 72.820 41.401 0.010 1.00 18.59 97 LYS A N 1
ATOM 775 C CA . LYS A 1 117 ? 71.653 41.205 -0.848 1.00 19.32 97 LYS A CA 1
ATOM 776 C C . LYS A 1 117 ? 71.974 41.450 -2.318 1.00 21.76 97 LYS A C 1
ATOM 777 O O . LYS A 1 117 ? 72.380 42.548 -2.706 1.00 23.39 97 LYS A O 1
ATOM 783 N N . GLY A 1 118 ? 71.789 40.414 -3.126 1.00 20.80 98 GLY A N 1
ATOM 784 C CA . GLY A 1 118 ? 72.000 40.512 -4.562 1.00 20.53 98 GLY A CA 1
ATOM 785 C C . GLY A 1 118 ? 73.453 40.577 -5.018 1.00 22.72 98 GLY A C 1
ATOM 786 O O . GLY A 1 118 ? 73.728 40.753 -6.217 1.00 25.50 98 GLY A O 1
ATOM 787 N N . ALA A 1 119 ? 74.386 40.421 -4.085 1.00 21.98 99 ALA A N 1
ATOM 788 C CA . ALA A 1 119 ? 75.791 40.694 -4.380 1.00 19.42 99 ALA A CA 1
ATOM 789 C C . ALA A 1 119 ? 76.610 39.448 -4.696 1.00 17.16 99 ALA A C 1
ATOM 790 O O . ALA A 1 119 ? 76.429 38.390 -4.078 1.00 16.95 99 ALA A O 1
ATOM 792 N N . ALA A 1 120 ? 77.508 39.594 -5.670 1.00 18.95 100 ALA A N 1
ATOM 793 C CA . ALA A 1 120 ? 78.485 38.562 -5.996 1.00 16.98 100 ALA A CA 1
ATOM 794 C C . ALA A 1 120 ? 79.434 38.344 -4.820 1.00 16.53 100 AL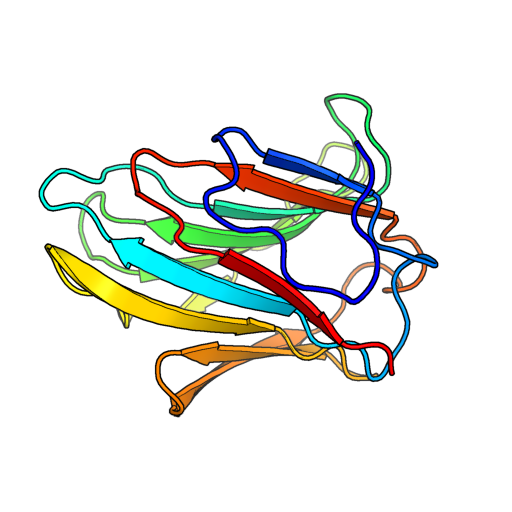A A C 1
ATOM 795 O O . ALA A 1 120 ? 79.781 39.288 -4.107 1.00 17.68 100 ALA A O 1
ATOM 797 N N . PHE A 1 121 ? 79.846 37.096 -4.620 1.00 15.24 101 PHE A N 1
ATOM 798 C CA . PHE A 1 121 ? 80.799 36.760 -3.572 1.00 14.66 101 PHE A CA 1
ATOM 799 C C . PHE A 1 121 ? 81.802 35.704 -4.015 1.00 15.67 101 PHE A C 1
ATOM 800 O O . PHE A 1 121 ? 81.520 34.877 -4.883 1.00 15.51 101 PHE A O 1
ATOM 808 N N . GLU A 1 122 ? 82.973 35.744 -3.393 1.00 14.71 102 GLU A N 1
ATOM 809 C CA . GLU A 1 122 ? 83.921 34.652 -3.471 1.00 12.70 102 GLU A CA 1
ATOM 810 C C . GLU A 1 122 ? 84.055 34.071 -2.073 1.00 13.53 102 GLU A C 1
ATOM 811 O O . GLU A 1 122 ? 84.448 34.772 -1.138 1.00 16.21 102 GLU A O 1
ATOM 817 N N . LEU A 1 123 ? 83.699 32.799 -1.939 1.00 11.90 103 LEU A N 1
ATOM 818 C CA . LEU A 1 123 ? 83.737 32.091 -0.663 1.00 12.14 103 LEU A CA 1
ATOM 819 C C . LEU A 1 123 ? 84.811 31.005 -0.747 1.00 12.72 103 LEU A C 1
ATOM 820 O O . LEU A 1 123 ? 84.736 30.116 -1.601 1.00 13.38 103 LEU A O 1
ATOM 825 N N . VAL A 1 124 ? 85.818 31.087 0.117 1.00 12.47 104 VAL A N 1
ATOM 826 C CA . VAL A 1 124 ? 86.926 30.124 0.101 1.00 12.44 104 VAL A CA 1
ATOM 827 C C . VAL A 1 124 ? 87.037 29.393 1.438 1.00 12.01 104 VAL A C 1
ATOM 828 O O . VAL A 1 124 ? 86.991 30.020 2.506 1.00 13.79 104 VAL A O 1
ATOM 832 N N . PHE A 1 125 ? 87.182 28.072 1.368 1.00 11.89 105 PHE A N 1
ATOM 833 C CA . PHE A 1 125 ? 87.524 27.256 2.526 1.00 11.72 105 PHE A CA 1
ATOM 834 C C . PHE A 1 125 ? 88.918 26.689 2.311 1.00 13.94 105 PHE A C 1
ATOM 835 O O . PHE A 1 125 ? 89.165 26.010 1.323 1.00 15.44 105 PHE A O 1
ATOM 843 N N . ILE A 1 126 ? 89.829 26.981 3.227 1.00 14.03 106 ILE A N 1
ATOM 844 C CA A ILE A 1 126 ? 91.170 26.410 3.175 0.53 14.42 106 ILE A CA 1
ATOM 845 C CA B ILE A 1 126 ? 91.171 26.421 3.175 0.47 14.32 106 ILE A CA 1
ATOM 846 C C . ILE A 1 126 ? 91.291 25.405 4.308 1.00 13.37 106 ILE A C 1
ATOM 847 O O . ILE A 1 126 ? 91.059 25.740 5.473 1.00 14.99 106 ILE A O 1
ATOM 856 N N . VAL A 1 127 ? 91.627 24.163 3.966 1.00 14.81 107 VAL A N 1
ATOM 857 C CA . VAL A 1 127 ? 91.701 23.092 4.952 1.00 16.33 107 VAL A CA 1
ATOM 858 C C . VAL A 1 127 ? 93.099 23.034 5.547 1.00 17.60 107 VAL A C 1
ATOM 859 O O . VAL A 1 127 ? 94.042 22.558 4.910 1.00 20.02 107 VAL A O 1
ATOM 863 N N . LEU A 1 128 ? 93.234 23.549 6.762 1.00 16.70 108 LEU A N 1
ATOM 864 C CA . LEU A 1 128 ? 94.507 23.514 7.471 1.00 16.85 108 LEU A CA 1
ATOM 865 C C . LEU A 1 128 ? 94.459 22.454 8.566 1.00 17.45 108 LEU A C 1
ATOM 866 O O . LEU A 1 128 ? 93.395 21.913 8.865 1.00 16.52 108 LEU A O 1
ATOM 871 N N . ALA A 1 129 ? 95.608 22.152 9.158 1.00 18.62 109 ALA A N 1
ATOM 872 C CA . ALA A 1 129 ? 95.670 21.111 10.170 1.00 19.25 109 ALA A CA 1
ATOM 873 C C . ALA A 1 129 ? 94.761 21.402 11.365 1.00 18.87 109 ALA A C 1
ATOM 874 O O . ALA A 1 129 ? 94.165 20.486 11.931 1.00 19.78 109 ALA A O 1
ATOM 876 N N . GLU A 1 130 ? 94.645 22.675 11.735 1.00 18.70 110 GLU A N 1
ATOM 877 C CA . GLU A 1 130 ? 93.918 23.046 12.951 1.00 20.08 110 GLU A CA 1
ATOM 878 C C . GLU A 1 130 ? 92.455 23.393 12.714 1.00 16.82 110 GLU A C 1
ATOM 879 O O . GLU A 1 130 ? 91.627 23.251 13.614 1.00 16.97 110 GLU A O 1
ATOM 885 N N . HIS A 1 131 ? 92.136 23.881 11.521 1.00 14.97 111 HIS A N 1
ATOM 886 C CA . HIS A 1 131 ? 90.796 24.405 11.287 1.00 13.99 111 HIS A CA 1
ATOM 887 C C . HIS A 1 131 ? 90.509 24.549 9.804 1.00 13.49 111 HIS A C 1
ATOM 888 O O . HIS A 1 131 ? 91.421 24.498 8.967 1.00 15.19 111 HIS A O 1
ATOM 895 N N . TYR A 1 132 ? 89.231 24.729 9.488 1.00 12.43 112 TYR A N 1
ATOM 896 C CA . TYR A 1 132 ? 88.836 25.246 8.188 1.00 12.83 112 TYR A CA 1
ATOM 897 C C . TYR A 1 132 ? 88.944 26.769 8.262 1.00 13.02 112 TYR A C 1
ATOM 898 O O . TYR A 1 132 ? 88.264 27.411 9.068 1.00 14.55 112 TYR A O 1
ATOM 907 N N . LYS A 1 133 ? 89.798 27.356 7.437 1.00 13.46 113 LYS A N 1
ATOM 908 C CA . LYS A 1 133 ? 89.862 28.814 7.343 1.00 13.05 113 LYS A CA 1
ATOM 909 C C . LYS A 1 133 ? 88.859 29.301 6.290 1.00 13.20 113 LYS A C 1
ATOM 910 O O . LYS A 1 133 ? 88.924 28.895 5.122 1.00 15.63 113 LYS A O 1
ATOM 916 N N . VAL A 1 134 ? 87.944 30.176 6.693 1.00 12.73 114 VAL A N 1
ATOM 917 C CA . VAL A 1 134 ? 86.915 30.689 5.790 1.00 12.08 114 VAL A CA 1
ATOM 918 C C . VAL A 1 134 ? 87.239 32.120 5.418 1.00 12.52 114 VAL A C 1
ATOM 919 O O . VAL A 1 134 ? 87.432 32.963 6.300 1.00 15.06 114 VAL A O 1
ATOM 923 N N . VAL A 1 135 ? 87.315 32.387 4.116 1.00 13.63 115 VAL A N 1
ATOM 924 C CA . VAL A 1 135 ? 87.671 33.709 3.610 1.00 14.15 115 VAL A CA 1
ATOM 925 C C . VAL A 1 135 ? 86.559 34.146 2.664 1.00 12.82 115 VAL A C 1
ATOM 926 O O . VAL A 1 135 ? 86.155 33.374 1.790 1.00 15.66 115 VAL A O 1
ATOM 930 N N . VAL A 1 136 ? 86.031 35.354 2.860 1.00 13.95 116 VAL A N 1
ATOM 931 C CA . VAL A 1 136 ? 84.959 35.864 2.002 1.00 14.69 116 VAL A CA 1
ATOM 932 C C . VAL A 1 136 ? 85.389 37.174 1.348 1.00 14.68 116 VAL A C 1
ATOM 933 O O . VAL A 1 136 ? 85.772 38.124 2.040 1.00 15.18 116 VAL A O 1
ATOM 937 N N . ASN A 1 137 ? 85.355 37.201 0.014 1.00 15.52 117 ASN A N 1
ATOM 938 C CA . ASN A 1 137 ? 85.776 38.374 -0.753 1.00 16.76 117 ASN A CA 1
ATOM 939 C C . ASN A 1 137 ? 87.175 38.855 -0.362 1.00 17.39 117 ASN A C 1
ATOM 940 O O . ASN A 1 137 ? 87.438 40.058 -0.277 1.00 19.69 117 ASN A O 1
ATOM 945 N N . GLY A 1 138 ? 88.066 37.894 -0.130 1.00 16.57 118 GLY A N 1
ATOM 946 C CA . GLY A 1 138 ? 89.441 38.176 0.242 1.00 18.45 118 GLY A CA 1
ATOM 947 C C . GLY A 1 138 ? 89.689 38.516 1.701 1.00 20.29 118 GLY A C 1
ATOM 948 O O . GLY A 1 138 ? 90.841 38.668 2.100 1.00 23.06 118 GLY A O 1
ATOM 949 N N . ASN A 1 139 ? 88.628 38.643 2.497 1.00 19.25 119 ASN A N 1
ATOM 950 C CA . ASN A 1 139 ? 88.767 39.000 3.908 1.00 21.02 119 ASN A CA 1
ATOM 951 C C . ASN A 1 139 ? 88.589 37.772 4.785 1.00 18.98 119 ASN A C 1
ATOM 952 O O . ASN A 1 139 ? 87.559 37.103 4.705 1.00 18.26 119 ASN A O 1
ATOM 957 N N . PRO A 1 140 ? 89.591 37.462 5.621 1.00 18.48 120 PRO A N 1
ATOM 958 C CA . PRO A 1 140 ? 89.411 36.352 6.561 1.00 17.82 120 PRO A CA 1
ATOM 959 C C . PRO A 1 140 ? 88.153 36.555 7.400 1.00 15.08 120 PRO A C 1
ATOM 960 O O . PRO A 1 140 ? 87.923 37.655 7.925 1.00 18.57 120 PRO A O 1
ATOM 964 N N . PHE A 1 141 ? 87.337 35.509 7.490 1.00 14.80 121 PHE A N 1
ATOM 965 C CA . PHE A 1 141 ? 86.033 35.592 8.149 1.00 13.48 121 PHE A CA 1
ATOM 966 C C . PHE A 1 141 ? 85.934 34.739 9.411 1.00 13.80 121 PHE A C 1
ATOM 967 O O . PHE A 1 141 ? 85.397 35.190 10.429 1.00 15.67 121 PHE A O 1
ATOM 975 N N . TYR A 1 142 ? 86.425 33.504 9.348 1.00 14.41 122 TYR A N 1
ATOM 976 C CA . TYR A 1 142 ? 86.307 32.613 10.498 1.00 12.89 122 TYR A CA 1
ATOM 977 C C . TYR A 1 142 ? 87.295 31.463 10.402 1.00 12.31 122 TYR A C 1
ATOM 978 O O . TYR A 1 142 ? 87.751 31.117 9.312 1.00 14.75 122 TYR A O 1
ATOM 987 N N . GLU A 1 143 ? 87.611 30.870 11.549 1.00 13.87 123 GLU A N 1
ATOM 988 C CA . GLU A 1 143 ? 88.427 29.663 11.603 1.00 13.47 123 GLU A CA 1
ATOM 989 C C . GLU A 1 143 ? 87.652 28.631 12.422 1.00 13.69 123 GLU A C 1
ATOM 990 O O . GLU A 1 143 ? 87.526 28.768 13.647 1.00 15.29 123 GLU A O 1
ATOM 996 N N . TYR A 1 144 ? 87.101 27.623 11.744 1.00 13.29 124 TYR A N 1
ATOM 997 C CA . TYR A 1 144 ? 86.327 26.581 12.428 1.00 12.20 124 TYR A CA 1
ATOM 998 C C . TYR A 1 144 ? 87.218 25.405 12.799 1.00 11.40 124 TYR A C 1
ATOM 999 O O . TYR A 1 144 ? 87.679 24.668 11.930 1.00 12.50 124 TYR A O 1
ATOM 1008 N N . GLY A 1 145 ? 87.468 25.228 14.094 1.00 12.90 125 GLY A N 1
ATOM 1009 C CA . GLY A 1 145 ? 88.320 24.138 14.528 1.00 12.45 125 GLY A CA 1
ATOM 1010 C C . GLY A 1 145 ? 87.749 22.766 14.195 1.00 12.47 125 GLY A C 1
ATOM 1011 O O . GLY A 1 145 ? 86.546 22.531 14.317 1.00 12.36 125 GLY A O 1
ATOM 1012 N N . HIS A 1 146 ? 88.609 21.843 13.776 1.00 13.19 126 HIS A N 1
ATOM 1013 C CA . HIS A 1 146 ? 88.142 20.487 13.513 1.00 13.12 126 HIS A CA 1
ATOM 1014 C C . HIS A 1 146 ? 87.572 19.839 14.756 1.00 11.80 126 HIS A C 1
ATOM 1015 O O . HIS A 1 146 ? 88.149 19.946 15.845 1.00 13.53 126 HIS A O 1
ATOM 1022 N N . ARG A 1 147 ? 86.434 19.171 14.581 1.00 12.45 127 ARG A N 1
ATOM 1023 C CA . ARG A 1 147 ? 85.846 18.337 15.627 1.00 12.20 127 ARG A CA 1
ATOM 1024 C C . ARG A 1 147 ? 85.919 16.855 15.256 1.00 11.97 127 ARG A C 1
ATOM 1025 O O . ARG A 1 147 ? 86.190 16.013 16.117 1.00 14.19 127 ARG A O 1
ATOM 1033 N N . LEU A 1 148 ? 85.646 16.541 13.987 1.00 14.63 128 LEU A N 1
ATOM 1034 C CA . LEU A 1 148 ? 85.869 15.206 13.445 1.00 14.91 128 LEU A CA 1
ATOM 1035 C C . LEU A 1 148 ? 87.126 15.266 12.604 1.00 15.52 128 LEU A C 1
ATOM 1036 O O . LEU A 1 148 ? 87.383 16.285 11.971 1.00 16.38 128 LEU A O 1
ATOM 1041 N N . PRO A 1 149 ? 87.915 14.185 12.596 1.00 18.32 129 PRO A N 1
ATOM 1042 C CA . PRO A 1 149 ? 89.145 14.188 11.799 1.00 19.20 129 PRO A CA 1
ATOM 1043 C C . PRO A 1 149 ? 88.849 14.568 10.353 1.00 17.80 129 PRO A C 1
ATOM 1044 O O . PRO A 1 149 ? 87.923 14.033 9.748 1.00 20.25 129 PRO A O 1
ATOM 1048 N N . LEU A 1 150 ? 89.595 15.521 9.816 1.00 17.95 130 LEU A N 1
ATOM 1049 C CA . LEU A 1 150 ? 89.250 16.062 8.505 1.00 18.38 130 LEU A CA 1
ATOM 1050 C C . LEU A 1 150 ? 89.325 14.995 7.403 1.00 20.35 130 LEU A C 1
ATOM 1051 O O . LEU A 1 150 ? 88.650 15.101 6.374 1.00 21.72 130 LEU A O 1
ATOM 1056 N N . GLN A 1 151 ? 90.114 13.951 7.639 1.00 21.33 131 GLN A N 1
ATOM 1057 C CA . GLN A 1 151 ? 90.280 12.890 6.650 1.00 21.76 131 GLN A CA 1
ATOM 1058 C C . GLN A 1 151 ? 89.029 12.015 6.464 1.00 22.29 131 GLN A C 1
ATOM 1059 O O . GLN A 1 151 ? 88.964 11.214 5.524 1.00 25.20 131 GLN A O 1
ATOM 1065 N N . MET A 1 152 ? 88.058 12.154 7.363 1.00 21.96 132 MET A N 1
ATOM 1066 C CA A MET A 1 152 ? 86.809 11.409 7.244 0.55 23.31 132 MET A CA 1
ATOM 1067 C CA B MET A 1 152 ? 86.784 11.439 7.272 0.45 22.05 132 MET A CA 1
ATOM 1068 C C . MET A 1 152 ? 85.902 12.021 6.174 1.00 20.62 132 MET A C 1
ATOM 1069 O O . MET A 1 152 ? 84.985 11.361 5.686 1.00 20.92 132 MET A O 1
ATOM 1078 N N . VAL A 1 153 ? 86.148 13.283 5.813 1.00 19.09 133 VAL A N 1
ATOM 1079 C CA . VAL A 1 153 ? 85.280 13.984 4.871 1.00 17.45 133 VAL A CA 1
ATOM 1080 C C . VAL A 1 153 ? 85.489 13.481 3.447 1.00 18.46 133 VAL A C 1
ATOM 1081 O O . VAL A 1 153 ? 86.620 13.403 2.976 1.00 21.14 133 VAL A O 1
ATOM 1085 N N . THR A 1 154 ? 84.387 13.159 2.772 1.00 17.85 134 THR A N 1
ATOM 1086 C CA . THR A 1 154 ? 84.428 12.626 1.412 1.00 18.03 134 THR A CA 1
ATOM 1087 C C . THR A 1 154 ? 83.635 13.457 0.390 1.00 18.34 134 THR A C 1
ATOM 1088 O O . THR A 1 154 ? 83.905 13.379 -0.809 1.00 18.92 134 THR A O 1
ATOM 1092 N N . HIS A 1 155 ? 82.648 14.226 0.845 1.00 17.75 135 HIS A N 1
ATOM 1093 C CA . HIS A 1 155 ? 81.731 14.895 -0.080 1.00 16.76 135 HIS A CA 1
ATOM 1094 C C . HIS A 1 155 ? 81.495 16.347 0.290 1.00 16.83 135 HIS A C 1
ATOM 1095 O O . HIS A 1 155 ? 81.547 16.712 1.468 1.00 16.99 135 HIS A O 1
ATOM 1102 N N . LEU A 1 156 ? 81.223 17.160 -0.728 1.00 16.15 136 LEU A N 1
ATOM 1103 C CA . LEU A 1 156 ? 80.816 18.542 -0.541 1.00 15.02 136 LEU A CA 1
ATOM 1104 C C . LEU A 1 156 ? 79.357 18.694 -0.951 1.00 15.50 136 LEU A C 1
ATOM 1105 O O . LEU A 1 156 ? 78.967 18.292 -2.050 1.00 17.09 136 LEU A O 1
ATOM 1110 N N . GLN A 1 157 ? 78.552 19.246 -0.052 1.00 15.80 137 GLN A N 1
ATOM 1111 C CA . GLN A 1 157 ? 77.139 19.482 -0.307 1.00 17.78 137 GLN A CA 1
ATOM 1112 C C . GLN A 1 157 ? 76.842 20.973 -0.206 1.00 16.26 137 GLN A C 1
ATOM 1113 O O . GLN A 1 157 ? 77.199 21.627 0.777 1.00 17.81 137 GLN A O 1
ATOM 1119 N N . VAL A 1 158 ? 76.195 21.520 -1.227 1.00 17.92 138 VAL A N 1
ATOM 1120 C CA . VAL A 1 158 ? 75.844 22.933 -1.227 1.00 17.73 138 VAL A CA 1
ATOM 1121 C C . VAL A 1 158 ? 74.391 23.075 -1.663 1.00 18.65 138 VAL A C 1
ATOM 1122 O O . VAL A 1 158 ? 73.963 22.445 -2.628 1.00 20.53 138 VAL A O 1
ATOM 1126 N N . ASP A 1 159 ? 73.627 23.898 -0.957 1.00 18.78 139 ASP A N 1
ATOM 1127 C CA . ASP A 1 159 ? 72.253 24.148 -1.363 1.00 20.26 139 ASP A CA 1
ATOM 1128 C C . ASP A 1 159 ? 71.795 25.514 -0.890 1.00 20.67 139 ASP A C 1
ATOM 1129 O O . ASP A 1 159 ? 72.382 26.101 0.021 1.00 20.04 139 ASP A O 1
ATOM 1134 N N . GLY A 1 160 ? 70.743 26.012 -1.524 1.00 22.40 140 GLY A N 1
ATOM 1135 C CA . GLY A 1 160 ? 70.168 27.300 -1.192 1.00 26.13 140 GLY A CA 1
ATOM 1136 C C . GLY A 1 160 ? 69.472 27.843 -2.427 1.00 33.94 140 GLY A C 1
ATOM 1137 O O . GLY A 1 160 ? 69.563 27.250 -3.498 1.00 34.94 140 GLY A O 1
ATOM 1138 N N . ASP A 1 161 ? 68.758 28.949 -2.294 0.96 43.32 141 ASP A N 1
ATOM 1139 C CA . ASP A 1 161 ? 68.124 29.526 -3.471 0.96 86.77 141 ASP A CA 1
ATOM 1140 C C . ASP A 1 161 ? 68.972 30.666 -4.017 0.96 29.18 141 ASP A C 1
ATOM 1141 O O . ASP A 1 161 ? 68.483 31.770 -4.257 0.96 114.30 141 ASP A O 1
ATOM 1146 N N . LEU A 1 162 ? 70.258 30.377 -4.201 1.00 27.26 142 LEU A N 1
ATOM 1147 C CA . LEU A 1 162 ? 71.192 31.317 -4.811 1.00 27.85 142 LEU A CA 1
ATOM 1148 C C . LEU A 1 162 ? 71.792 30.749 -6.094 1.00 24.33 142 LEU A C 1
ATOM 1149 O O . LEU A 1 162 ? 71.527 29.606 -6.460 1.00 24.99 142 LEU A O 1
ATOM 1154 N N . GLN A 1 163 ? 72.594 31.556 -6.780 1.00 24.39 143 GLN A N 1
ATOM 1155 C CA . GLN A 1 163 ? 73.150 31.162 -8.065 1.00 25.39 143 GLN A CA 1
ATOM 1156 C C . GLN A 1 163 ? 74.650 31.004 -7.959 1.00 23.35 143 GLN A C 1
ATOM 1157 O O . GLN A 1 163 ? 75.355 31.953 -7.615 1.00 26.03 143 GLN A O 1
ATOM 1159 N N . LEU A 1 164 ? 75.143 29.803 -8.244 1.00 20.25 144 LEU A N 1
ATOM 1160 C CA . LEU A 1 164 ? 76.585 29.588 -8.239 1.00 19.81 144 LEU A CA 1
ATOM 1161 C C . LEU A 1 164 ? 77.168 29.665 -9.636 1.00 18.78 144 LEU A C 1
ATOM 1162 O O . LEU A 1 164 ? 76.672 29.023 -10.567 1.00 21.96 144 LEU A O 1
ATOM 1167 N N . GLN A 1 165 ? 78.227 30.453 -9.777 1.00 16.68 145 GLN A N 1
ATOM 1168 C CA A GLN A 1 165 ? 78.908 30.548 -11.058 0.48 15.36 145 GLN A CA 1
ATOM 1169 C CA B GLN A 1 165 ? 78.946 30.574 -11.043 0.52 17.10 145 GLN A CA 1
ATOM 1170 C C . GLN A 1 165 ? 79.937 29.431 -11.221 1.00 15.21 145 GLN A C 1
ATOM 1171 O O . GLN A 1 165 ? 80.101 28.900 -12.320 1.00 16.92 145 GLN A O 1
ATOM 1182 N N . SER A 1 166 ? 80.609 29.061 -10.131 1.00 15.00 146 SER A N 1
ATOM 1183 C CA . SER A 1 166 ? 81.590 27.977 -10.193 1.00 14.35 146 SER A CA 1
ATOM 1184 C C . SER A 1 166 ? 81.956 27.416 -8.825 1.00 14.34 146 SER A C 1
ATOM 1185 O O . SER A 1 166 ? 81.886 28.114 -7.808 1.00 15.12 146 SER A O 1
ATOM 1188 N N . ILE A 1 167 ? 82.358 26.151 -8.826 1.00 15.86 147 ILE A N 1
ATOM 1189 C CA . ILE A 1 167 ? 82.999 25.520 -7.678 1.00 15.95 147 ILE A CA 1
ATOM 1190 C C . ILE A 1 167 ? 84.311 24.927 -8.160 1.00 17.28 147 ILE A C 1
ATOM 1191 O O . ILE A 1 167 ? 84.355 24.273 -9.201 1.00 18.78 147 ILE A O 1
ATOM 1196 N N . ASN A 1 168 ? 85.382 25.158 -7.410 1.00 16.23 148 ASN A N 1
ATOM 1197 C CA . ASN A 1 168 ? 86.701 24.701 -7.820 1.00 18.98 148 ASN A CA 1
ATOM 1198 C C . ASN A 1 168 ? 87.468 24.136 -6.634 1.00 18.87 148 ASN A C 1
ATOM 1199 O O . ASN A 1 168 ? 87.491 24.735 -5.561 1.00 21.20 148 ASN A O 1
ATOM 1204 N N . PHE A 1 169 ? 88.081 22.976 -6.836 1.00 20.42 149 PHE A N 1
ATOM 1205 C CA . PHE A 1 169 ? 88.944 22.374 -5.832 1.00 21.64 149 PHE A CA 1
ATOM 1206 C C . PHE A 1 169 ? 90.405 22.571 -6.219 1.00 25.72 149 PHE A C 1
ATOM 1207 O O . PHE A 1 169 ? 90.795 22.313 -7.367 1.00 28.25 149 PHE A O 1
ATOM 1215 N N . ILE A 1 170 ? 91.213 23.032 -5.272 1.00 24.97 150 ILE A N 1
ATOM 1216 C CA . ILE A 1 170 ? 92.652 23.142 -5.469 1.00 29.23 150 ILE A CA 1
ATOM 1217 C C . ILE A 1 170 ? 93.294 22.159 -4.508 0.91 30.85 150 ILE A C 1
ATOM 1218 O O . ILE A 1 170 ? 93.114 22.279 -3.299 1.00 28.81 150 ILE A O 1
ATOM 1223 N N . GLY A 1 171 ? 94.033 21.188 -5.036 0.82 37.11 151 GLY A N 1
ATOM 1224 C CA . GLY A 1 171 ? 94.656 20.179 -4.202 0.82 40.19 151 GLY A CA 1
ATOM 1225 C C . GLY A 1 171 ? 95.716 20.767 -3.294 0.82 42.43 151 GLY A C 1
ATOM 1226 O O . GLY A 1 171 ? 96.329 21.786 -3.616 0.82 43.30 151 GLY A O 1
ATOM 1227 N N . GLY A 1 172 ? 95.921 20.130 -2.149 0.84 44.39 152 GLY A N 1
ATOM 1228 C CA . GLY A 1 172 ? 96.957 20.544 -1.221 0.84 46.59 152 GLY A CA 1
ATOM 1229 C C . GLY A 1 172 ? 98.291 19.888 -1.515 0.84 48.34 152 GLY A C 1
ATOM 1230 O O . GLY A 1 172 ? 98.448 19.216 -2.532 0.84 47.87 152 GLY A O 1
#

InterPro domains:
  IPR001079 Galectin, carbohydrate recognition domain [PF00337] (18-149)
  IPR001079 Galectin, carbohydrate recognition domain [PF00337] (193-323)
  IPR001079 Galectin, carbohydrate recognition domain [PS51304] (19-150)
  IPR001079 Galectin, carbohydrate recognition domain [PS51304] (194-323)
  IPR001079 Galectin, carbohydrate recognition domain [SM00276] (17-150)
  IPR001079 Galectin, carbohydrate recognition domain [SM00276] (192-323)
  IPR001079 Galectin, carbohydrate recognition domain [SM00908] (23-149)
  IPR001079 Galectin, carbohydrate recognition domain [SM00908] (198-323)
  IPR001079 Galectin, carbohydrate recognition domain [cd00070] (18-147)
  IPR001079 Galectin, carbohydrate recognition domain [cd00070] (193-322)
  IPR013320 Concanavalin A-like lectin/glucanase domain superfamily [SSF49899] (11-157)
  IPR013320 Concanavalin A-like lectin/glucanase domain superfamily [SSF49899] (186-323)
  IPR044156 Galectin-like [PTHR11346] (187-323)

Nearest PDB structures (foldseek):
  4xzp-assembly1_A  TM=1.007E+00  e=1.413E-29  Homo sapiens
  5duu-assembly2_B  TM=9.874E-01  e=4.199E-24  Homo sapiens
  2dyc-assembly1_A  TM=9.761E-01  e=7.642E-22  Mus musculus
  3wv6-assembly2_B  TM=9.555E-01  e=6.976E-16  Homo sapiens
  2eak-assembly3_C  TM=9.523E-01  e=1.500E-15  Homo sapiens

CATH classification: 2.60.120.200

Foldseek 3Di:
DADDQDKDFFDDPFDKHWDVPFDDAFKKKKWKFWQEQPWAWKWKFQFLDRDPLTKTQWIWTFHDPPQTWIWIWTQDPNDIDDIDIDRDDLHDRGGIKIWMWHHHQAFTFIAIRNHTDDTHGTDDHRRSGTMMTIHIPTTIGIMGMDDD

B-factor: mean 24.41, std 14.41, range [9.82, 193.99]

GO terms:
  GO:0005829 cytosol (C, TAS)
  GO:0005886 plasma membrane (C, TAS)
  GO:0030246 carbohydrate binding (F, TAS)
  GO:0007155 cell adhesion (P, TAS)
  GO:0005515 protein binding (F, IPI)
  GO:0031012 extracellular matrix (C, HDA)

Sequence (148 aa):
PAPGYQPTYNPTTLPYYQPIPGGLNVGMMSSVYIQGVASEEHMMKRFFFVNFVVGQDPGSDVAFHFN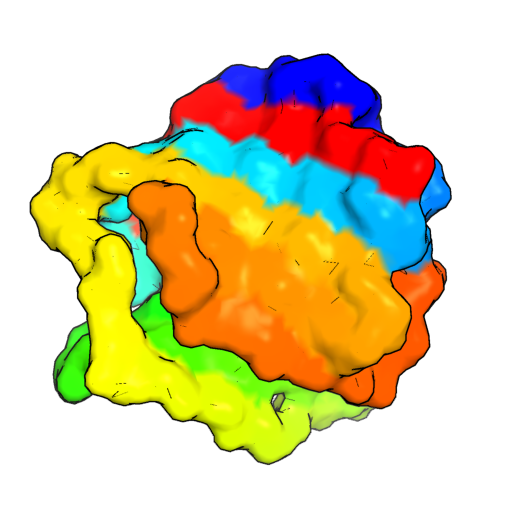PRFDGWWDKVVFNTLQGGKWGSSEERKRSSMPFKKGAAFELVFIIVLAEHYKVVVNGNPFYEYGHRLPLQMMVTHLQVDGDLQLQQSINFIGG

Solvent-accessible surface a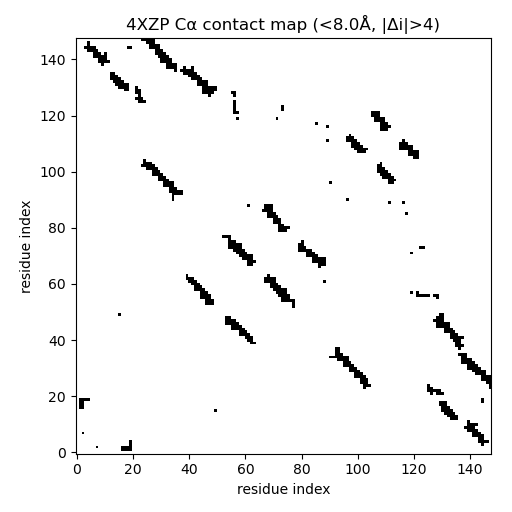rea: 7346 Å² total; per-residue (Å²): 163,73,18,38,122,71,60,48,151,107,16,116,43,101,14,70,43,49,6,17,74,26,5,77,68,32,6,15,0,82,0,66,1,43,4,35,112,154,25,74,110,1,40,0,11,0,3,36,22,127,100,135,70,22,41,10,2,0,25,0,20,2,88,62,133,70,220,66,28,0,1,0,8,5,25,103,71,63,82,120,38,91,52,52,115,70,154,51,24,26,8,126,166,35,36,76,6,52,0,6,0,35,0,64,75,136,28,1,66,0,20,4,75,52,100,100,15,53,102,0,33,47,91,14,80,10,110,97,1,56,17,0,40,0,19,7,69,16,52,8,72,12,2,27,2,78,38,94